Protein AF-A0ABD0PXY3-F1 (afdb_monomer_lite)

Radius of gyration: 18.39 Å; chains: 1; bounding box: 37×39×46 Å

Secondary structure (DSSP, 8-state):
--GGGSTT--GGGT-----HHHHHHHHHHHHHHSTTHHHHHHHHTS--------S--HHHHHHHHHT------PPPGGG--

Sequence (81 aa):
AHLLNIPSWNWKEGDDAICLAELKLGFIAQSCLAQGLSTMLANLFSMRSYIKIEEDTWQKYYLEGVANEMYTEYLSSAFVG

Organism: Cirrhinus mrigala (NC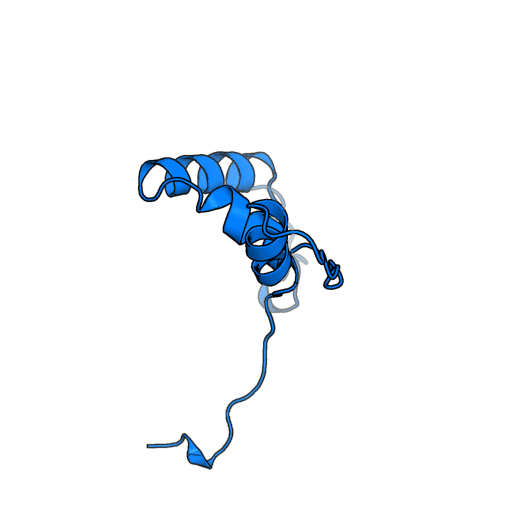BI:txid683832)

pLDDT: mean 96.29, std 4.3, range [61.78, 98.62]

Structure (mmCIF, N/CA/C/O backbone):
data_AF-A0ABD0PXY3-F1
#
_entry.id   AF-A0ABD0PXY3-F1
#
loop_
_atom_site.group_PDB
_atom_site.id
_atom_site.type_symbol
_atom_site.label_atom_id
_atom_site.label_alt_id
_atom_site.label_comp_id
_atom_site.label_asym_id
_atom_site.label_entity_id
_atom_site.label_seq_id
_atom_site.pdbx_PDB_ins_code
_atom_site.Cartn_x
_atom_site.Cartn_y
_atom_site.Cartn_z
_atom_site.occupancy
_atom_site.B_iso_or_equiv
_atom_site.auth_seq_id
_atom_site.auth_comp_id
_atom_site.auth_asym_id
_atom_site.auth_atom_id
_atom_site.pdbx_PDB_model_num
ATOM 1 N N . ALA A 1 1 ? 13.185 8.985 -15.818 1.00 61.78 1 ALA A N 1
ATOM 2 C CA . ALA A 1 1 ? 13.456 7.868 -16.750 1.00 61.78 1 ALA A CA 1
ATOM 3 C C . ALA A 1 1 ? 14.962 7.627 -16.966 1.00 61.78 1 ALA A C 1
ATOM 5 O O . ALA A 1 1 ? 15.372 7.322 -18.074 1.00 61.78 1 ALA A O 1
ATOM 6 N N . HIS A 1 2 ? 15.799 7.752 -15.926 1.00 88.94 2 HIS A N 1
ATOM 7 C CA . HIS A 1 2 ? 17.255 7.576 -16.069 1.00 88.94 2 HIS A CA 1
ATOM 8 C C . HIS A 1 2 ? 17.734 6.183 -15.645 1.00 88.94 2 HIS A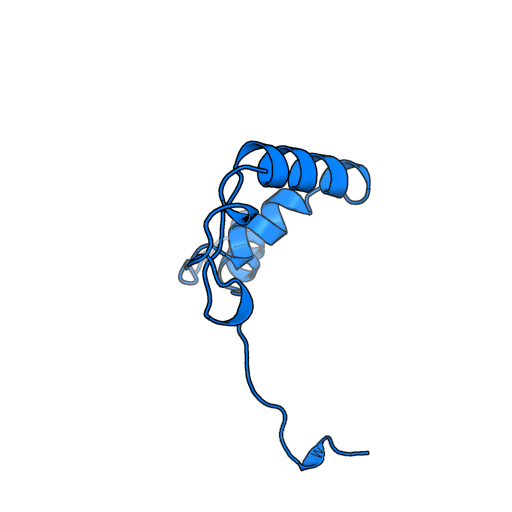 C 1
ATOM 10 O O . HIS A 1 2 ? 18.652 5.662 -16.262 1.00 88.94 2 HIS A O 1
ATOM 16 N N . LEU A 1 3 ? 17.078 5.558 -14.659 1.00 92.50 3 LEU A N 1
ATOM 17 C CA . LEU A 1 3 ? 17.439 4.220 -14.175 1.00 92.50 3 LEU A CA 1
ATOM 18 C C . LEU A 1 3 ? 17.237 3.137 -15.244 1.00 92.50 3 LEU A C 1
ATOM 20 O O . LEU A 1 3 ? 18.131 2.335 -15.465 1.00 92.50 3 LEU A O 1
ATOM 24 N N . LEU A 1 4 ? 16.135 3.199 -16.001 1.00 92.00 4 LEU A N 1
ATOM 25 C CA . LEU A 1 4 ? 15.844 2.259 -17.097 1.00 92.00 4 LEU A CA 1
ATOM 26 C C . LEU A 1 4 ? 16.860 2.300 -18.250 1.00 92.00 4 LEU A C 1
ATOM 28 O O . LEU A 1 4 ? 16.911 1.370 -19.047 1.00 92.00 4 LEU A O 1
ATOM 32 N N . ASN A 1 5 ? 17.648 3.373 -18.362 1.00 95.56 5 ASN A N 1
ATOM 33 C CA . ASN A 1 5 ? 18.678 3.488 -19.395 1.00 95.56 5 ASN A CA 1
ATOM 34 C C . ASN A 1 5 ? 20.004 2.837 -18.972 1.00 95.56 5 ASN A C 1
ATOM 36 O O . ASN A 1 5 ? 20.919 2.751 -19.788 1.00 95.56 5 ASN A O 1
ATOM 40 N N . ILE A 1 6 ? 20.143 2.421 -17.708 1.00 96.75 6 ILE A N 1
ATOM 41 C CA . ILE A 1 6 ? 21.330 1.728 -17.209 1.00 96.75 6 ILE A CA 1
ATOM 42 C C . ILE A 1 6 ? 21.264 0.278 -17.717 1.00 96.75 6 ILE A C 1
ATOM 44 O O . ILE A 1 6 ? 20.324 -0.428 -17.363 1.00 96.75 6 ILE A O 1
ATOM 48 N N . PRO A 1 7 ? 22.238 -0.207 -18.512 1.00 96.12 7 PRO A N 1
ATOM 49 C CA . PRO A 1 7 ? 22.159 -1.538 -19.126 1.00 96.12 7 PRO A CA 1
ATOM 50 C C . PRO A 1 7 ? 22.076 -2.704 -18.135 1.00 96.12 7 PRO A C 1
ATOM 52 O O . PRO A 1 7 ? 21.598 -3.774 -18.493 1.00 96.12 7 PRO A O 1
ATOM 55 N N . SER A 1 8 ? 22.562 -2.511 -16.908 1.00 96.69 8 SER A N 1
ATOM 56 C CA . SER A 1 8 ? 22.506 -3.507 -15.836 1.00 96.69 8 SER A CA 1
ATOM 57 C C . SER A 1 8 ? 21.243 -3.424 -14.976 1.00 96.69 8 SER A C 1
ATOM 59 O O . SER A 1 8 ? 21.116 -4.227 -14.065 1.00 96.69 8 SER A O 1
ATOM 61 N N . TRP A 1 9 ? 20.345 -2.460 -15.213 1.00 96.38 9 TRP A N 1
ATOM 62 C CA . TRP A 1 9 ? 19.100 -2.337 -14.452 1.00 96.38 9 TRP A CA 1
ATOM 63 C C . TRP A 1 9 ? 18.095 -3.400 -14.895 1.00 96.38 9 TRP A C 1
ATOM 65 O O . TRP A 1 9 ? 17.658 -3.411 -16.051 1.00 96.38 9 TRP A O 1
ATOM 75 N N . ASN A 1 10 ? 17.688 -4.264 -13.971 1.00 95.88 10 ASN A N 1
ATOM 76 C CA . ASN A 1 10 ? 16.824 -5.402 -14.244 1.00 95.88 10 ASN A CA 1
ATOM 77 C C . ASN A 1 10 ? 15.649 -5.490 -13.257 1.00 95.88 10 ASN A C 1
ATOM 79 O O . ASN A 1 10 ? 15.698 -6.170 -12.235 1.00 95.88 10 ASN A O 1
ATOM 83 N N . TRP A 1 11 ? 14.522 -4.873 -13.621 1.00 94.00 11 TRP A N 1
ATOM 84 C CA . TRP A 1 11 ? 13.289 -4.883 -12.817 1.00 94.00 11 TRP A CA 1
ATOM 85 C C . TRP A 1 11 ? 12.707 -6.289 -12.578 1.00 94.00 11 TRP A C 1
ATOM 87 O O . TRP A 1 11 ? 11.936 -6.484 -11.646 1.00 94.00 11 TRP A O 1
ATOM 97 N N . LYS A 1 12 ? 13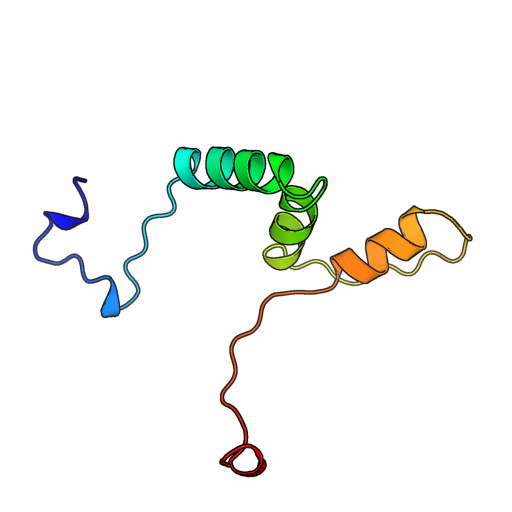.064 -7.291 -13.396 1.00 95.25 12 LYS A N 1
ATOM 98 C CA . LYS A 1 12 ? 12.631 -8.685 -13.180 1.00 95.25 12 LYS A CA 1
ATOM 99 C C . LYS A 1 12 ? 13.395 -9.377 -12.053 1.00 95.25 12 LYS A C 1
ATOM 101 O O . LYS A 1 12 ? 12.917 -10.385 -11.545 1.00 95.25 12 LYS A O 1
ATOM 106 N N . GLU A 1 13 ? 14.567 -8.860 -11.693 1.00 96.44 13 GLU A N 1
ATOM 107 C CA . GLU A 1 13 ? 15.399 -9.356 -10.591 1.00 96.44 13 GLU A CA 1
ATOM 108 C C . GLU A 1 13 ? 15.224 -8.535 -9.303 1.00 96.44 13 GLU A C 1
ATOM 110 O O . GLU A 1 13 ? 15.896 -8.811 -8.313 1.00 96.44 13 GLU A O 1
ATOM 115 N N . GLY A 1 14 ? 14.283 -7.581 -9.284 1.00 95.81 14 GLY A N 1
ATOM 116 C CA . GLY A 1 14 ? 13.934 -6.799 -8.093 1.00 95.81 14 GLY A CA 1
ATOM 117 C C . GLY A 1 14 ? 14.572 -5.411 -8.019 1.00 95.81 14 GLY A C 1
ATOM 118 O O . GLY A 1 14 ? 14.544 -4.788 -6.959 1.00 95.81 14 GLY A O 1
ATOM 119 N N . ASP A 1 15 ? 15.139 -4.904 -9.119 1.00 96.94 15 ASP A N 1
ATOM 120 C CA . ASP A 1 15 ? 15.564 -3.504 -9.182 1.00 96.94 15 ASP A CA 1
ATOM 121 C C . ASP A 1 15 ? 14.337 -2.578 -9.222 1.00 96.94 15 ASP A C 1
ATOM 123 O O . ASP A 1 15 ? 13.744 -2.332 -10.279 1.00 96.94 15 ASP A O 1
ATOM 127 N N . ASP A 1 16 ? 13.981 -2.045 -8.053 1.00 96.38 16 ASP A N 1
ATOM 128 C CA . ASP A 1 16 ? 12.840 -1.155 -7.858 1.00 96.38 16 ASP A CA 1
ATOM 129 C C . ASP A 1 16 ? 13.266 0.287 -7.554 1.00 96.38 16 ASP A C 1
ATOM 131 O O . ASP A 1 16 ? 14.219 0.564 -6.822 1.00 96.38 16 ASP A O 1
ATOM 135 N N . ALA A 1 17 ? 12.507 1.246 -8.090 1.00 96.56 17 ALA A N 1
ATOM 136 C CA . ALA A 1 17 ? 12.704 2.671 -7.850 1.00 96.56 17 ALA A CA 1
ATOM 137 C C . ALA A 1 17 ? 11.460 3.282 -7.200 1.00 96.56 17 ALA A C 1
ATOM 139 O O . ALA A 1 17 ? 10.479 3.603 -7.869 1.00 96.56 17 ALA A O 1
ATOM 140 N N . ILE A 1 18 ? 11.511 3.488 -5.885 1.00 96.31 18 ILE A N 1
ATOM 141 C CA . ILE A 1 18 ? 10.397 4.068 -5.128 1.00 96.31 18 ILE A CA 1
ATOM 142 C C . ILE A 1 18 ? 10.387 5.593 -5.310 1.00 96.31 18 ILE A C 1
ATOM 144 O O . ILE A 1 18 ? 11.095 6.336 -4.628 1.00 96.31 18 ILE A O 1
ATOM 148 N N . CYS A 1 19 ? 9.564 6.083 -6.238 1.00 97.56 19 CYS A N 1
ATOM 149 C CA . CYS A 1 19 ? 9.389 7.514 -6.467 1.00 97.56 19 CYS A CA 1
ATOM 150 C C . CYS A 1 19 ? 8.411 8.123 -5.446 1.00 97.56 19 CYS A C 1
ATOM 152 O O . CYS A 1 19 ? 7.194 7.971 -5.547 1.00 97.56 19 CYS A O 1
ATOM 154 N N . LEU A 1 20 ? 8.934 8.873 -4.470 1.00 97.44 20 LEU A N 1
ATOM 155 C CA . LEU A 1 20 ? 8.116 9.473 -3.404 1.00 97.44 20 LEU A CA 1
ATOM 156 C C . LEU A 1 20 ? 7.044 10.438 -3.927 1.00 97.44 20 LEU A C 1
ATOM 158 O O . LEU A 1 20 ? 5.943 10.485 -3.385 1.00 97.44 20 LEU A O 1
ATOM 162 N N . ALA A 1 21 ? 7.357 11.219 -4.965 1.00 98.25 21 ALA A N 1
ATOM 163 C CA . ALA A 1 21 ? 6.406 12.165 -5.544 1.00 98.25 21 ALA A CA 1
ATOM 164 C C . ALA A 1 21 ? 5.228 11.441 -6.209 1.00 98.25 21 ALA A C 1
ATOM 166 O O . ALA A 1 21 ? 4.080 11.842 -6.022 1.00 98.25 21 ALA A O 1
ATOM 167 N N . GLU A 1 22 ? 5.516 10.355 -6.928 1.00 98.25 22 GLU A N 1
ATOM 168 C CA . GLU A 1 22 ? 4.515 9.514 -7.578 1.00 98.25 22 GLU A CA 1
ATOM 169 C C . GLU A 1 22 ? 3.603 8.848 -6.549 1.00 98.25 22 GLU A C 1
ATOM 171 O O . GLU A 1 22 ? 2.388 9.026 -6.609 1.00 98.25 22 GLU A O 1
ATOM 176 N N . LEU A 1 23 ? 4.174 8.172 -5.546 1.00 98.06 23 LEU A N 1
ATOM 177 C CA . LEU A 1 23 ? 3.384 7.500 -4.513 1.00 98.06 23 LEU A CA 1
ATOM 178 C C . LEU A 1 23 ? 2.551 8.481 -3.689 1.00 98.06 23 LEU A C 1
ATOM 180 O O . LEU A 1 23 ? 1.365 8.250 -3.465 1.00 98.06 23 LEU A O 1
ATOM 184 N N . LYS A 1 24 ? 3.138 9.608 -3.271 1.00 98.25 24 LYS A N 1
ATOM 185 C CA . LYS A 1 24 ? 2.425 10.620 -2.484 1.00 98.25 24 LYS A CA 1
ATOM 186 C C . LYS A 1 24 ? 1.225 11.176 -3.248 1.00 98.25 24 LYS A C 1
ATOM 188 O O . LYS A 1 24 ? 0.131 11.248 -2.690 1.00 98.25 24 LYS A O 1
ATOM 193 N N . LEU A 1 25 ? 1.422 11.594 -4.500 1.00 98.44 25 LEU A N 1
ATOM 194 C CA . LEU A 1 25 ? 0.339 12.159 -5.308 1.00 98.44 25 LEU A CA 1
ATOM 195 C C . LEU A 1 25 ? -0.684 11.088 -5.696 1.00 98.44 25 LEU A C 1
ATOM 197 O O . LEU A 1 25 ? -1.879 11.364 -5.649 1.00 98.44 25 LEU A O 1
ATOM 201 N N . GLY A 1 26 ? -0.236 9.867 -5.996 1.00 98.44 26 GLY A N 1
ATOM 202 C CA . GLY A 1 26 ? -1.101 8.726 -6.281 1.00 98.44 26 GLY A CA 1
ATOM 203 C C . GLY A 1 26 ? -2.007 8.369 -5.103 1.00 98.44 26 GLY A C 1
ATOM 204 O O . GLY A 1 26 ? -3.217 8.256 -5.280 1.00 98.44 26 GLY A O 1
ATOM 205 N N . PHE A 1 27 ? -1.463 8.275 -3.886 1.00 98.06 27 PHE A N 1
ATOM 206 C CA . PHE A 1 27 ? -2.255 7.998 -2.682 1.00 98.06 27 PHE A CA 1
ATOM 207 C C . PHE A 1 27 ? -3.287 9.094 -2.408 1.00 98.06 27 PHE A C 1
ATOM 209 O O . PHE A 1 27 ? -4.434 8.785 -2.089 1.00 98.06 27 PHE A O 1
ATOM 216 N N . ILE A 1 28 ? -2.919 10.369 -2.573 1.00 98.44 28 ILE A N 1
ATOM 217 C CA . ILE A 1 28 ? -3.866 11.485 -2.427 1.00 98.44 28 ILE A CA 1
ATOM 218 C C . ILE A 1 28 ? -4.963 11.402 -3.493 1.00 98.44 28 ILE A C 1
ATOM 220 O O . ILE A 1 28 ? -6.139 11.512 -3.157 1.00 98.44 28 ILE A O 1
ATOM 224 N N . ALA A 1 29 ? -4.599 11.165 -4.755 1.00 98.62 29 ALA A N 1
ATOM 225 C CA . ALA A 1 29 ? -5.553 11.063 -5.855 1.00 98.62 29 ALA A CA 1
ATOM 226 C C . ALA A 1 29 ? -6.547 9.907 -5.656 1.00 98.62 29 ALA A C 1
ATOM 228 O O . ALA A 1 29 ? -7.743 10.083 -5.875 1.00 98.62 29 ALA A O 1
ATOM 229 N N . GLN A 1 30 ? -6.088 8.746 -5.179 1.00 98.50 30 GLN A N 1
ATOM 230 C CA . GLN A 1 30 ? -6.974 7.625 -4.848 1.00 98.50 30 GLN A CA 1
ATOM 231 C C . GLN A 1 30 ? -7.894 7.948 -3.661 1.00 98.50 30 GLN A C 1
ATOM 233 O O . GLN A 1 30 ? -9.077 7.612 -3.690 1.00 98.50 30 GLN A O 1
ATOM 238 N N . SER A 1 31 ? -7.405 8.692 -2.666 1.00 98.38 31 SER A N 1
ATOM 239 C CA . SER A 1 31 ? -8.248 9.211 -1.582 1.00 98.38 31 SER A CA 1
ATOM 240 C C . SER A 1 31 ? -9.310 10.217 -2.043 1.00 98.38 31 SER A C 1
ATOM 242 O O . SER A 1 31 ? -10.307 10.391 -1.345 1.00 98.38 31 SER A O 1
ATOM 244 N N . CYS A 1 32 ? -9.146 10.868 -3.202 1.00 98.31 32 CYS A N 1
ATOM 245 C CA . CYS A 1 32 ? -10.205 11.692 -3.796 1.00 98.31 32 CYS A CA 1
ATOM 246 C C . CYS A 1 32 ? -11.376 10.850 -4.324 1.00 98.31 32 CYS A C 1
ATOM 248 O O . CYS A 1 32 ? -12.497 11.348 -4.370 1.00 98.31 32 CYS A O 1
ATOM 250 N N . LEU A 1 33 ? -11.125 9.598 -4.722 1.00 98.56 33 LEU A N 1
ATOM 251 C CA . LEU A 1 33 ? -12.162 8.663 -5.170 1.00 98.56 33 LEU A CA 1
ATOM 252 C C . LEU A 1 33 ? -12.818 7.947 -3.983 1.00 98.56 33 LEU A C 1
ATOM 254 O O . LEU A 1 33 ? -14.036 7.790 -3.955 1.00 98.56 33 LEU A O 1
ATOM 258 N N . ALA A 1 34 ? -12.013 7.537 -2.999 1.00 98.50 34 ALA A N 1
ATOM 259 C CA . ALA A 1 34 ? -12.466 6.874 -1.781 1.00 98.50 34 ALA A CA 1
ATOM 260 C C . ALA A 1 34 ? -11.754 7.461 -0.553 1.00 98.50 34 ALA A C 1
ATOM 262 O O . ALA A 1 34 ? -10.592 7.155 -0.274 1.00 98.50 34 ALA A O 1
ATOM 263 N N . GLN A 1 35 ? -12.454 8.312 0.198 1.00 98.50 35 GLN A N 1
ATOM 264 C CA . GLN A 1 35 ? -11.871 9.024 1.333 1.00 98.50 35 GLN A CA 1
ATOM 265 C C . GLN A 1 35 ? -11.306 8.059 2.390 1.00 98.50 35 GLN A C 1
ATOM 267 O O . GLN A 1 35 ? -11.984 7.141 2.839 1.00 98.50 35 GLN A O 1
ATOM 272 N N . GLY A 1 36 ? -10.058 8.297 2.811 1.00 97.50 36 GLY A N 1
ATOM 273 C CA . GLY A 1 36 ? -9.359 7.496 3.827 1.00 97.50 36 GLY A CA 1
ATOM 274 C C . GLY A 1 36 ? -8.483 6.367 3.270 1.00 97.50 36 GLY A C 1
ATOM 275 O O . GLY A 1 36 ? -7.663 5.821 4.013 1.00 97.50 36 GLY A O 1
ATOM 276 N N . LEU A 1 37 ? -8.573 6.069 1.969 1.00 98.38 37 LEU A N 1
ATOM 277 C CA . LEU A 1 37 ? -7.818 4.994 1.318 1.00 98.38 37 LEU A CA 1
ATOM 278 C C . LEU A 1 37 ? -6.295 5.140 1.477 1.00 98.38 37 LEU A C 1
ATOM 280 O O . LEU A 1 37 ? -5.606 4.161 1.754 1.00 98.38 37 LEU A O 1
ATOM 284 N N . SER A 1 38 ? -5.761 6.359 1.390 1.00 98.19 38 SER A N 1
ATOM 285 C CA . SER A 1 38 ? -4.330 6.626 1.599 1.00 98.19 38 SER A CA 1
ATOM 286 C C . SER A 1 38 ? -3.833 6.178 2.974 1.00 98.19 38 SER A C 1
ATOM 288 O O . SER A 1 38 ? -2.732 5.648 3.083 1.00 98.19 38 SER A O 1
ATOM 290 N N . THR A 1 39 ? -4.634 6.381 4.024 1.00 98.25 39 THR A N 1
ATOM 291 C CA . THR A 1 39 ? -4.271 5.990 5.394 1.00 98.25 39 THR A CA 1
ATOM 292 C C . THR A 1 39 ? -4.321 4.477 5.556 1.00 98.25 39 THR A C 1
ATOM 294 O O . THR A 1 39 ? -3.420 3.898 6.156 1.00 98.25 39 THR A O 1
ATOM 297 N N . MET A 1 40 ? -5.339 3.833 4.980 1.00 98.31 40 MET A N 1
ATOM 298 C CA . MET A 1 40 ? -5.453 2.375 4.971 1.00 98.31 40 MET A CA 1
ATOM 299 C C . MET A 1 40 ? -4.237 1.732 4.290 1.00 98.31 40 MET A C 1
ATOM 301 O O . MET A 1 40 ? -3.582 0.885 4.890 1.00 98.31 40 MET A O 1
ATOM 305 N N . LEU A 1 41 ? -3.881 2.187 3.082 1.00 98.06 41 LEU A N 1
ATOM 306 C CA . LEU A 1 41 ? -2.713 1.686 2.350 1.00 98.06 41 LEU A CA 1
ATOM 307 C C . LEU A 1 41 ? -1.405 1.943 3.107 1.00 98.06 41 LEU A C 1
ATOM 309 O O . LEU A 1 41 ? -0.571 1.052 3.196 1.00 98.06 41 LEU A O 1
ATOM 313 N N . ALA A 1 42 ? -1.227 3.128 3.698 1.00 97.38 42 ALA A N 1
ATOM 314 C CA . ALA A 1 42 ? -0.022 3.439 4.467 1.00 97.38 42 ALA A CA 1
ATOM 315 C C . ALA A 1 42 ? 0.171 2.518 5.689 1.00 97.38 42 ALA A C 1
ATOM 317 O O . ALA A 1 42 ? 1.310 2.194 6.034 1.00 97.38 42 ALA A O 1
ATOM 318 N N . ASN A 1 43 ? -0.920 2.082 6.329 1.00 97.81 43 ASN A N 1
ATOM 319 C CA . ASN A 1 43 ? -0.849 1.119 7.428 1.00 97.81 43 ASN A CA 1
ATOM 320 C C . ASN A 1 43 ? -0.461 -0.286 6.938 1.00 97.81 43 ASN A C 1
ATOM 322 O O . ASN A 1 43 ? 0.383 -0.897 7.577 1.00 97.81 43 ASN A O 1
ATOM 326 N N . LEU A 1 44 ? -0.958 -0.750 5.782 1.00 97.88 44 LEU A N 1
ATOM 327 C CA . LEU A 1 44 ? -0.659 -2.098 5.255 1.00 97.88 44 LEU A CA 1
ATOM 328 C C . LEU A 1 44 ? 0.833 -2.363 4.983 1.00 97.88 44 LEU A C 1
ATOM 330 O O . LEU A 1 44 ? 1.262 -3.515 4.992 1.00 97.88 44 LEU A O 1
ATOM 334 N N . PHE A 1 45 ? 1.621 -1.319 4.712 1.00 92.94 45 PHE A N 1
ATOM 335 C CA . PHE A 1 45 ? 3.069 -1.439 4.485 1.00 92.94 45 PHE A CA 1
ATOM 336 C C . PHE A 1 45 ? 3.901 -1.134 5.740 1.00 92.94 45 PHE A C 1
ATOM 338 O O . PHE A 1 45 ? 5.127 -1.225 5.711 1.00 92.94 45 PHE A O 1
ATOM 345 N N . SER A 1 46 ? 3.252 -0.736 6.837 1.00 94.75 46 SER A N 1
ATOM 346 C CA . SER A 1 46 ? 3.905 -0.429 8.106 1.00 94.75 46 SER A CA 1
ATOM 347 C C . SER A 1 46 ? 3.738 -1.603 9.062 1.00 94.75 46 SER A C 1
ATOM 349 O O . SER A 1 46 ? 2.647 -1.812 9.573 1.00 94.75 46 SER A O 1
ATOM 351 N N . MET A 1 47 ? 4.823 -2.307 9.388 1.00 93.94 47 MET A N 1
ATOM 352 C CA . MET A 1 47 ? 4.782 -3.344 10.427 1.00 93.94 47 MET A CA 1
ATOM 353 C C . MET A 1 47 ? 4.398 -2.722 11.774 1.00 93.94 47 MET A C 1
ATOM 355 O O . MET A 1 47 ? 5.151 -1.912 12.328 1.00 93.94 47 MET A O 1
ATOM 359 N N . ARG A 1 48 ? 3.220 -3.071 12.294 1.00 94.12 48 ARG A N 1
ATOM 360 C CA . ARG A 1 48 ? 2.682 -2.525 13.545 1.00 94.12 48 ARG A CA 1
ATOM 361 C C . ARG A 1 48 ? 1.954 -3.627 14.296 1.00 94.12 48 ARG A C 1
ATOM 363 O O . ARG A 1 48 ? 0.955 -4.152 13.832 1.00 94.12 48 ARG A O 1
ATOM 370 N N . SER A 1 49 ? 2.421 -3.943 15.498 1.00 92.06 49 SER A N 1
ATOM 371 C CA . SER A 1 49 ? 1.747 -4.932 16.337 1.00 92.06 49 SER A CA 1
ATOM 372 C C . SER A 1 49 ? 0.399 -4.414 16.833 1.00 92.06 49 SER A C 1
ATOM 374 O O . SER A 1 49 ? 0.259 -3.231 17.153 1.00 92.06 49 SER A O 1
ATOM 376 N N . TYR A 1 50 ? -0.558 -5.324 16.998 1.00 92.94 50 TYR A N 1
ATOM 377 C CA . TYR A 1 50 ? -1.832 -5.024 17.639 1.00 92.94 50 TYR A CA 1
ATOM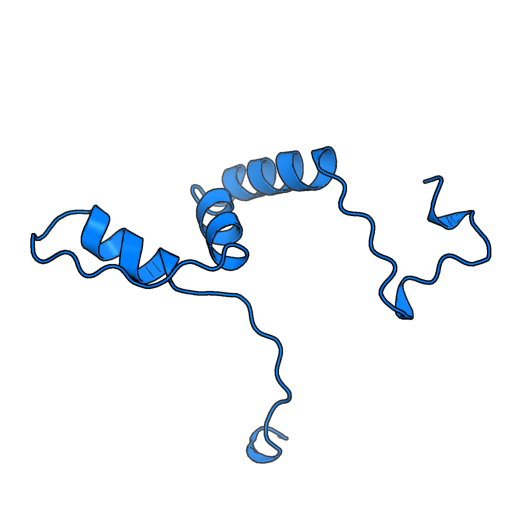 378 C C . TYR A 1 50 ? -1.638 -4.487 19.064 1.00 92.94 50 TYR A C 1
ATOM 380 O O . TYR A 1 50 ? -0.879 -5.046 19.860 1.00 92.94 50 TYR A O 1
ATOM 388 N N . ILE A 1 51 ? -2.358 -3.413 19.391 1.00 94.56 51 ILE A N 1
ATOM 389 C CA . ILE A 1 51 ? -2.401 -2.822 20.729 1.00 94.56 51 ILE A CA 1
ATOM 390 C C . ILE A 1 51 ? -3.829 -2.958 21.243 1.00 94.56 51 ILE A C 1
ATOM 392 O O . ILE A 1 51 ? -4.761 -2.390 20.674 1.00 94.56 51 ILE A O 1
ATOM 396 N N . LYS A 1 52 ? -3.993 -3.699 22.340 1.00 94.75 52 LYS A N 1
ATOM 397 C CA . LYS A 1 52 ? -5.290 -3.864 22.992 1.00 94.75 52 LYS A CA 1
ATOM 398 C C . LYS A 1 52 ? -5.642 -2.592 23.766 1.00 94.75 52 LYS A C 1
ATOM 400 O O . LYS A 1 52 ? -4.923 -2.216 24.687 1.00 94.75 52 LYS A O 1
ATOM 405 N N . ILE A 1 53 ? -6.764 -1.975 23.409 1.00 95.50 53 ILE A N 1
ATOM 406 C CA . ILE A 1 53 ? -7.394 -0.879 24.153 1.00 95.50 53 ILE A CA 1
ATOM 407 C C . ILE A 1 53 ? -8.646 -1.445 24.825 1.00 95.50 53 ILE A C 1
ATOM 409 O O . ILE A 1 53 ? -9.464 -2.094 24.166 1.00 95.50 53 ILE A O 1
ATOM 413 N N . GLU A 1 54 ? -8.776 -1.257 26.138 1.00 95.31 54 GLU A N 1
ATOM 414 C CA . GLU A 1 54 ? -9.913 -1.796 26.895 1.00 95.31 54 GLU A CA 1
ATOM 415 C C . GLU A 1 54 ? -11.136 -0.882 26.807 1.00 95.31 54 GLU A C 1
ATOM 417 O O . GLU A 1 54 ? -12.265 -1.370 26.725 1.00 95.31 54 GLU A O 1
ATOM 422 N N . GLU A 1 55 ? -10.918 0.433 26.755 1.00 97.00 55 GLU A N 1
ATOM 423 C CA . GLU A 1 55 ? -11.981 1.420 26.632 1.00 97.00 55 GLU A CA 1
ATOM 424 C C . GLU A 1 55 ? -12.663 1.365 25.256 1.00 97.00 55 GLU A C 1
ATOM 426 O O . GLU A 1 55 ? -12.024 1.192 24.214 1.00 97.00 55 GLU A O 1
ATOM 431 N N . ASP A 1 56 ? -13.982 1.570 25.234 1.00 96.44 56 ASP A N 1
ATOM 432 C CA . ASP A 1 56 ? -14.756 1.635 23.993 1.00 96.44 56 ASP A CA 1
ATOM 433 C C . ASP A 1 56 ? -14.562 2.989 23.294 1.00 96.44 56 ASP A C 1
ATOM 435 O O . ASP A 1 56 ? -15.336 3.934 23.450 1.00 96.44 56 ASP A O 1
ATOM 439 N N . THR A 1 57 ? -13.454 3.101 22.566 1.00 97.88 57 THR A N 1
ATOM 440 C CA . THR A 1 57 ? -13.044 4.310 21.849 1.00 97.88 57 THR A CA 1
ATOM 441 C C . THR A 1 57 ? -12.879 4.026 20.362 1.00 97.88 57 THR A C 1
ATOM 443 O O . THR A 1 57 ? -12.631 2.898 19.943 1.00 97.88 57 THR A O 1
ATOM 446 N N . TRP A 1 58 ? -12.927 5.069 19.531 1.00 97.88 58 TRP A N 1
ATOM 447 C CA . TRP A 1 58 ? -12.631 4.937 18.098 1.00 97.88 58 TRP A CA 1
ATOM 448 C C . TRP A 1 58 ? -11.229 4.355 17.834 1.00 97.88 58 TRP A C 1
ATOM 450 O O . TRP A 1 58 ? -11.014 3.692 16.821 1.00 97.88 58 TRP A O 1
ATOM 460 N N . GLN A 1 59 ? -10.280 4.580 18.753 1.00 97.56 59 GLN A N 1
ATOM 461 C CA . GLN A 1 59 ? -8.908 4.085 18.648 1.00 97.56 59 GLN A CA 1
ATOM 462 C C . GLN A 1 59 ? -8.844 2.567 18.744 1.00 97.56 59 GLN A C 1
ATOM 464 O O . GLN A 1 59 ? -8.077 1.963 18.002 1.00 97.56 59 GLN A O 1
ATOM 469 N N . LYS A 1 60 ? -9.669 1.959 19.605 1.00 97.38 60 LYS A N 1
ATOM 470 C CA . LYS A 1 60 ? -9.777 0.502 19.733 1.00 97.38 60 LYS A CA 1
ATOM 471 C C . LYS A 1 60 ? -10.047 -0.145 18.374 1.00 97.38 60 LYS A C 1
ATOM 473 O O . LYS A 1 60 ? -9.263 -0.974 17.926 1.00 97.38 60 LYS A O 1
ATOM 478 N N . TYR A 1 61 ? -11.089 0.315 17.684 1.00 97.12 61 TYR A N 1
ATOM 479 C CA . TYR A 1 61 ? -11.475 -0.209 16.371 1.00 97.12 61 TYR A CA 1
ATOM 480 C C . TYR A 1 61 ? -10.464 0.138 15.271 1.00 97.12 61 TYR A C 1
ATOM 482 O O . TYR A 1 61 ? -10.196 -0.670 14.387 1.00 97.12 61 TYR A O 1
ATOM 490 N N . TYR A 1 62 ? -9.863 1.330 15.320 1.00 97.81 62 TYR A N 1
ATOM 491 C CA . TYR A 1 62 ? -8.827 1.713 14.361 1.00 97.81 62 TYR A CA 1
ATOM 492 C C . TYR A 1 62 ? -7.575 0.828 14.481 1.00 97.81 62 TYR A C 1
ATOM 494 O O . TYR A 1 62 ? -7.042 0.379 13.467 1.00 97.81 62 TYR A O 1
ATOM 502 N N . LEU A 1 63 ? -7.116 0.550 15.706 1.00 97.44 63 LEU A N 1
ATOM 503 C CA . LEU A 1 63 ? -5.897 -0.222 15.969 1.00 97.44 63 LEU A CA 1
ATOM 504 C C . LEU A 1 63 ? -6.025 -1.708 15.610 1.00 97.44 63 LEU A C 1
ATOM 506 O O . LEU A 1 63 ? -5.016 -2.323 15.275 1.00 97.44 63 LEU A O 1
ATOM 510 N N . GLU A 1 64 ? -7.239 -2.265 15.604 1.00 95.94 64 GLU A N 1
ATOM 511 C CA . GLU A 1 64 ? -7.503 -3.590 15.020 1.00 95.94 64 GLU A CA 1
ATOM 512 C C . GLU A 1 64 ? -7.148 -3.620 13.524 1.00 95.94 64 GLU A C 1
ATOM 514 O O . GLU A 1 64 ? -6.520 -4.563 13.051 1.00 95.94 64 GLU A O 1
ATOM 519 N N . GLY A 1 65 ? -7.478 -2.556 12.783 1.00 96.44 65 GLY A N 1
ATOM 520 C CA . GLY A 1 65 ? -7.154 -2.428 11.360 1.00 96.44 65 GLY A CA 1
ATOM 521 C C . GLY A 1 65 ? -5.671 -2.164 11.078 1.00 96.44 65 GLY A C 1
ATOM 522 O O . GLY A 1 65 ? -5.153 -2.607 10.055 1.00 96.44 65 GLY A O 1
ATOM 523 N N . VAL A 1 66 ? -4.991 -1.455 11.982 1.00 97.75 66 VAL A N 1
ATOM 524 C CA . VAL A 1 66 ? -3.570 -1.080 11.859 1.00 97.75 66 VAL A CA 1
ATOM 525 C C . VAL A 1 66 ? -2.634 -2.289 11.866 1.00 97.75 66 VAL A C 1
ATOM 527 O O . VAL A 1 66 ? -1.564 -2.206 11.275 1.00 97.75 66 VAL A O 1
ATOM 530 N N . ALA A 1 67 ? -3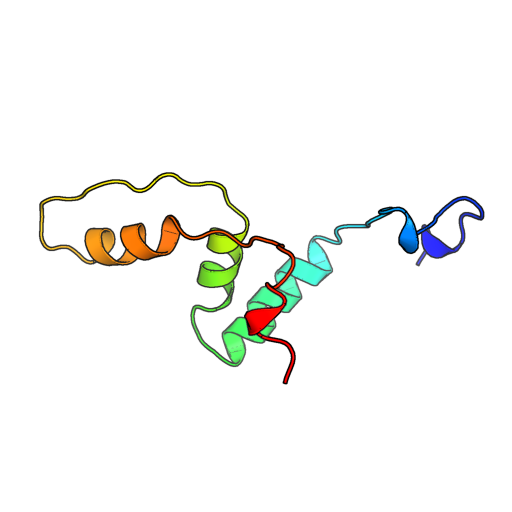.030 -3.384 12.513 1.00 96.62 67 ALA A N 1
ATOM 531 C CA . ALA A 1 67 ? -2.226 -4.598 12.636 1.00 96.62 67 ALA A CA 1
ATOM 532 C C . ALA A 1 67 ? -2.344 -5.553 11.435 1.00 96.62 67 ALA A C 1
ATOM 534 O O . ALA A 1 67 ? -1.985 -6.717 11.556 1.00 96.62 67 ALA A O 1
ATOM 535 N N . ASN A 1 68 ? -2.915 -5.095 10.317 1.00 97.50 68 ASN A N 1
ATOM 536 C CA . ASN A 1 68 ? -2.952 -5.869 9.081 1.00 97.50 68 ASN A CA 1
ATOM 537 C C . ASN A 1 68 ? -1.811 -5.435 8.165 1.00 97.50 68 ASN A C 1
ATOM 539 O O . ASN A 1 68 ? -1.622 -4.239 7.935 1.00 97.50 68 ASN A O 1
ATOM 543 N N . GLU A 1 69 ? -1.139 -6.408 7.560 1.00 97.88 69 GLU A N 1
ATOM 544 C CA . GLU A 1 69 ? -0.086 -6.188 6.576 1.00 97.88 69 GLU A CA 1
ATOM 545 C C . GLU A 1 69 ? -0.370 -6.891 5.239 1.00 97.88 69 GLU A C 1
ATOM 547 O O . GLU A 1 69 ? -1.205 -7.792 5.127 1.00 97.88 69 GLU A O 1
ATOM 552 N N . MET A 1 70 ? 0.339 -6.458 4.194 1.00 96.94 70 MET A N 1
ATOM 553 C CA . MET A 1 70 ? 0.329 -7.117 2.888 1.00 96.94 70 MET A CA 1
ATOM 554 C C . MET A 1 70 ? 1.300 -8.306 2.873 1.00 96.94 70 MET A C 1
ATOM 556 O O . MET A 1 70 ? 2.487 -8.139 3.151 1.00 96.94 70 MET A O 1
ATOM 560 N N . TYR A 1 71 ? 0.812 -9.480 2.469 1.00 97.00 71 TYR A N 1
ATOM 561 C CA . TYR A 1 71 ? 1.601 -10.708 2.338 1.00 97.00 71 TYR A CA 1
ATOM 562 C C . TYR A 1 71 ? 1.428 -11.338 0.955 1.00 97.00 71 TYR A C 1
ATOM 564 O O . TYR A 1 71 ? 0.369 -11.238 0.335 1.00 97.00 71 TYR A O 1
ATOM 572 N N . THR A 1 72 ? 2.470 -12.018 0.482 1.00 97.06 72 THR A N 1
ATOM 573 C CA . THR A 1 72 ? 2.468 -12.777 -0.773 1.00 97.06 72 THR A CA 1
ATOM 574 C C . THR A 1 72 ? 2.689 -14.252 -0.471 1.00 97.06 72 THR A C 1
ATOM 576 O O . THR A 1 72 ? 3.709 -14.589 0.122 1.00 97.06 72 THR A O 1
ATOM 579 N N . GLU A 1 73 ? 1.777 -15.119 -0.906 1.00 98.00 73 GLU A N 1
ATOM 580 C CA . GLU A 1 73 ? 1.861 -16.571 -0.706 1.00 98.00 73 GLU A CA 1
ATOM 581 C C . GLU A 1 73 ? 1.346 -17.336 -1.931 1.00 98.00 73 GLU A C 1
ATOM 583 O O . GLU A 1 73 ? 0.521 -16.831 -2.699 1.00 98.00 73 GLU A O 1
ATOM 588 N N . TYR A 1 74 ? 1.816 -18.573 -2.110 1.00 97.88 74 TYR A N 1
ATOM 589 C CA . TYR A 1 74 ? 1.289 -19.468 -3.143 1.00 97.88 74 TYR A CA 1
ATOM 590 C C . TYR A 1 74 ? -0.040 -20.090 -2.701 1.00 97.88 74 TYR A C 1
ATOM 592 O O . TYR A 1 74 ? -0.193 -20.537 -1.564 1.00 97.88 74 TYR A O 1
ATOM 600 N N . LEU A 1 75 ? -1.004 -20.175 -3.620 1.00 97.94 75 LEU A N 1
ATOM 601 C CA . LEU A 1 75 ? -2.278 -20.847 -3.358 1.00 97.94 75 LEU A CA 1
ATOM 602 C C . LEU A 1 75 ? -2.115 -22.374 -3.319 1.00 97.94 75 LEU A C 1
ATOM 604 O O . LEU A 1 75 ? -1.313 -22.955 -4.049 1.00 97.94 75 LEU A O 1
ATOM 608 N N . SER A 1 76 ? -2.934 -23.027 -2.490 1.00 98.19 76 SER A N 1
ATOM 609 C CA . SER A 1 76 ? -3.028 -24.491 -2.436 1.00 98.19 76 SER A CA 1
ATOM 610 C C . SER A 1 76 ? -3.607 -25.071 -3.730 1.00 98.19 76 SER A C 1
ATOM 612 O O . SER A 1 76 ? -4.466 -24.459 -4.368 1.00 98.19 76 SER A O 1
ATOM 614 N N . SER A 1 77 ? -3.217 -26.304 -4.065 1.00 98.12 77 SER A N 1
ATOM 615 C CA . SER A 1 77 ? -3.782 -27.057 -5.192 1.00 98.12 77 SER A CA 1
ATOM 616 C C . SER A 1 77 ? -5.292 -27.291 -5.074 1.00 98.12 77 SER A C 1
ATOM 618 O O . SER A 1 77 ? -5.948 -27.493 -6.087 1.00 98.12 77 SER A O 1
ATOM 620 N N . ALA A 1 78 ? -5.862 -27.208 -3.867 1.00 98.31 78 ALA A N 1
ATOM 621 C CA . ALA A 1 78 ? -7.309 -27.277 -3.648 1.00 98.31 78 ALA A CA 1
ATOM 622 C C . ALA A 1 78 ? -8.091 -26.113 -4.291 1.00 98.31 78 ALA A C 1
ATOM 624 O O . ALA A 1 78 ? -9.302 -26.218 -4.452 1.00 98.31 78 ALA A O 1
ATOM 625 N N . PHE A 1 79 ? -7.416 -25.011 -4.641 1.00 97.81 79 PHE A N 1
ATOM 626 C CA . PHE A 1 79 ? -8.009 -23.867 -5.343 1.00 97.81 79 PHE A CA 1
ATOM 62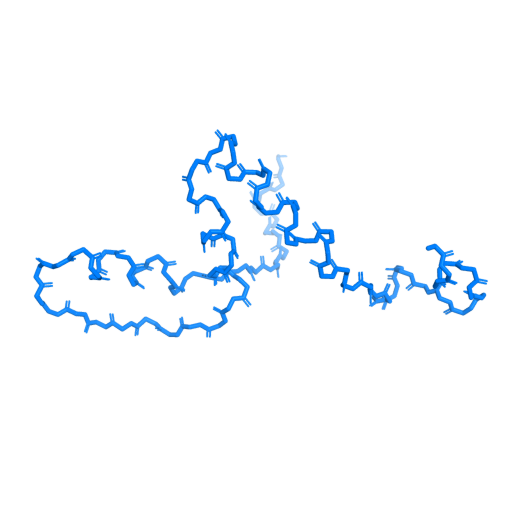7 C C . PHE A 1 79 ? -7.825 -23.932 -6.866 1.00 97.81 79 PHE A C 1
ATOM 629 O O . PHE A 1 79 ? -8.184 -22.988 -7.569 1.00 97.81 79 PHE A O 1
ATOM 636 N N . VAL A 1 80 ? -7.255 -25.021 -7.388 1.00 97.19 80 VAL A N 1
ATOM 637 C CA . VAL A 1 80 ? -7.238 -25.285 -8.829 1.00 97.19 80 VAL A CA 1
ATOM 638 C C . VAL A 1 80 ? -8.644 -25.735 -9.226 1.00 97.19 80 VAL A C 1
ATOM 640 O O . VAL A 1 80 ? -9.142 -26.699 -8.654 1.00 97.19 80 VAL A O 1
ATOM 643 N N . GLY A 1 81 ? -9.265 -24.997 -10.154 1.00 93.00 81 GLY A N 1
ATOM 644 C CA . GLY A 1 81 ? -10.669 -25.147 -10.569 1.00 93.00 81 GLY A CA 1
ATOM 645 C C . GLY A 1 81 ? -11.089 -26.566 -10.924 1.00 93.00 81 GLY A C 1
ATOM 646 O O . GLY A 1 81 ? -10.516 -27.113 -11.893 1.00 93.00 81 GLY A O 1
#

Foldseek 3Di:
DVLVVPPPQDVVVPRDDDDPVCLVVVLVVVCVVPPPSSVLVVLQDDQDDQDQDPDPDPVNVVSVSSNHYDDDDDDDPVPVD

InterPro domains:
  IPR003929 Calcium-activated potassium channel BK, alpha subunit [PF03493] (15-81)
  IPR047871 Calcium-activated potassium channel slowpoke-like [PTHR10027] (6-81)